Protein AF-A0A924DGT9-F1 (afdb_monomer_lite)

Sequence (105 aa):
MWLLIFLVVLVVGILLVREFFGFWLPFAVATNLVSKGKKEPAIRLFRKIMEGSPLLSATVQGEARYRLSWLMMEKGNYEDAVTLLREMLKRRQSKATESNVRQRL

Foldseek 3Di:
DVVVVVVVVVVVVVVVVCLCVLQVVLQVVLVVCVVVVVLVVSLVSLVCSLPPDPPPDLVRPLVSLQVNLVSCVVVVNNVSSVVSNVVNVVVVVVVVVVVVVVVVD

Radius of gyration: 17.66 Å; chains: 1; bounding box: 40×40×48 Å

Secondary structure (DSSP, 8-state):
-HHHHHHHHHHHHHHHHHHIIIIIHHHHHHHHHHHTT-HHHHHHHHHHHHHS-TTS-HHHHHHHHHHHHHHHHHTT-HHHHHHHHHHHHHHHHHHHHHHHHHTT-

Structure (mmCIF, N/CA/C/O backbone):
data_AF-A0A924DGT9-F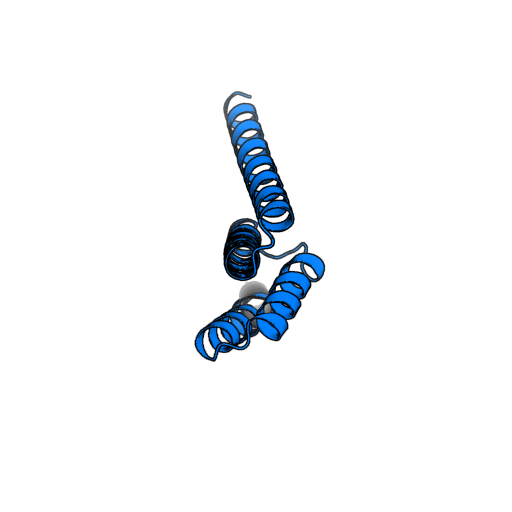1
#
_entry.id   AF-A0A924DGT9-F1
#
loop_
_atom_site.group_PDB
_atom_site.id
_atom_site.type_symbol
_atom_site.label_atom_id
_atom_site.label_alt_id
_atom_site.label_comp_id
_atom_site.label_asym_id
_atom_site.label_entity_id
_atom_site.label_seq_id
_atom_site.pdbx_PDB_ins_code
_atom_site.Cartn_x
_atom_site.Cartn_y
_atom_site.Cartn_z
_atom_site.occupancy
_atom_site.B_iso_or_equiv
_atom_site.auth_seq_id
_atom_site.auth_comp_id
_atom_site.auth_asym_id
_atom_site.auth_atom_id
_atom_site.pdbx_PDB_model_num
ATOM 1 N N . MET A 1 1 ? 26.279 3.775 -32.486 1.00 73.12 1 MET A N 1
ATOM 2 C CA . MET A 1 1 ? 25.007 4.520 -32.327 1.00 73.12 1 MET A CA 1
ATOM 3 C C . MET A 1 1 ? 23.811 3.584 -32.117 1.00 73.12 1 MET A C 1
ATOM 5 O O . MET A 1 1 ? 23.187 3.675 -31.073 1.00 73.12 1 MET A O 1
ATOM 9 N N . TRP A 1 2 ? 23.547 2.618 -33.006 1.00 84.50 2 TRP A N 1
ATOM 10 C CA . TRP A 1 2 ? 22.440 1.647 -32.869 1.00 84.50 2 TRP A CA 1
ATOM 11 C C . TRP A 1 2 ? 22.495 0.738 -31.629 1.00 84.50 2 TRP A C 1
ATOM 13 O O . TRP A 1 2 ? 21.476 0.507 -30.988 1.00 84.50 2 TRP A O 1
ATOM 23 N N . LEU A 1 3 ? 23.689 0.282 -31.244 1.00 85.81 3 LEU A N 1
ATOM 24 C CA . LEU A 1 3 ? 23.900 -0.586 -30.075 1.00 85.81 3 LEU A CA 1
ATOM 25 C C . L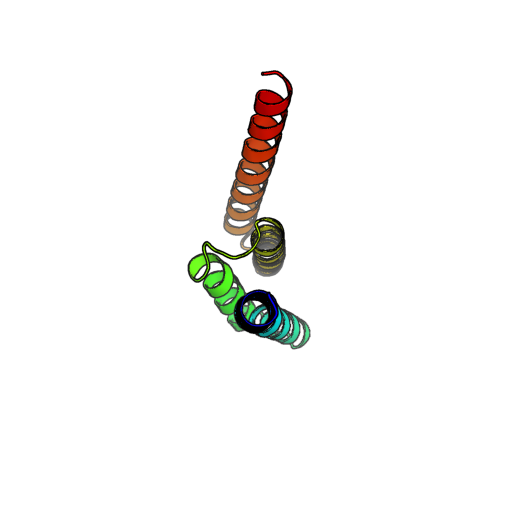EU A 1 3 ? 23.492 0.082 -28.746 1.00 85.81 3 LEU A C 1
ATOM 27 O O . LEU A 1 3 ? 22.942 -0.566 -27.864 1.00 85.81 3 LEU A O 1
ATOM 31 N N . LEU A 1 4 ? 23.695 1.400 -28.639 1.00 86.00 4 LEU A N 1
ATOM 32 C CA . LEU A 1 4 ? 23.279 2.209 -27.488 1.00 86.00 4 LEU A CA 1
ATOM 33 C C . LEU A 1 4 ? 21.755 2.358 -27.419 1.00 86.00 4 LEU A C 1
ATOM 35 O O . LEU A 1 4 ? 21.179 2.209 -26.349 1.00 86.00 4 LEU A O 1
ATOM 39 N N . ILE A 1 5 ? 21.099 2.591 -28.560 1.00 87.12 5 ILE A N 1
ATOM 40 C CA . ILE A 1 5 ? 19.632 2.685 -28.642 1.00 87.12 5 ILE A CA 1
ATOM 41 C C . ILE A 1 5 ? 18.998 1.355 -28.228 1.00 87.12 5 ILE A C 1
ATOM 43 O O . ILE A 1 5 ? 18.072 1.338 -27.422 1.00 87.1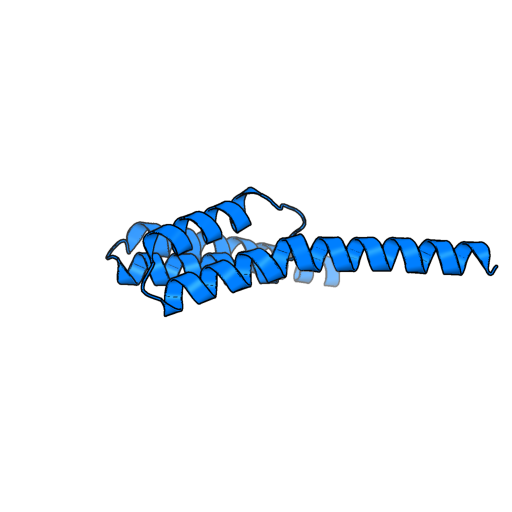2 5 ILE A O 1
ATOM 47 N N . PHE A 1 6 ? 19.537 0.237 -28.718 1.00 91.19 6 PHE A N 1
ATOM 48 C CA . PHE A 1 6 ? 19.038 -1.095 -28.379 1.00 91.19 6 PHE A CA 1
ATOM 49 C C . PHE A 1 6 ? 19.175 -1.397 -26.881 1.00 91.19 6 PHE A C 1
ATOM 51 O O . PHE A 1 6 ? 18.247 -1.910 -26.261 1.00 91.19 6 PHE A O 1
ATOM 58 N N . LEU A 1 7 ? 20.306 -1.014 -26.283 1.00 90.44 7 LEU A N 1
ATOM 59 C CA . LEU A 1 7 ? 20.555 -1.188 -24.854 1.00 90.44 7 LEU A CA 1
ATOM 60 C C . LEU A 1 7 ? 19.625 -0.316 -23.997 1.00 90.44 7 LEU A C 1
ATOM 62 O O . LEU A 1 7 ? 19.085 -0.797 -23.004 1.00 90.44 7 LEU A O 1
ATOM 66 N N . VAL A 1 8 ? 19.369 0.931 -24.403 1.00 89.44 8 VAL A N 1
ATOM 67 C CA . VAL A 1 8 ? 18.410 1.814 -23.719 1.00 89.44 8 VAL A CA 1
ATOM 68 C C . VAL A 1 8 ? 16.991 1.252 -23.800 1.00 89.44 8 VAL A C 1
ATOM 70 O O . VAL A 1 8 ? 16.315 1.175 -22.778 1.00 89.44 8 VAL A O 1
ATOM 73 N N . VAL A 1 9 ? 16.547 0.802 -24.976 1.00 90.75 9 VAL A N 1
ATOM 74 C CA . VAL A 1 9 ? 15.213 0.201 -25.149 1.00 90.75 9 VAL A CA 1
ATOM 75 C C . VAL A 1 9 ? 15.068 -1.071 -24.313 1.00 90.75 9 VAL A C 1
ATOM 77 O O . VAL A 1 9 ? 14.036 -1.263 -23.674 1.00 90.75 9 VAL A O 1
ATOM 80 N N . LEU A 1 10 ? 16.105 -1.907 -24.253 1.00 92.38 10 LEU A N 1
ATOM 81 C CA . LEU A 1 10 ? 16.112 -3.115 -23.430 1.00 92.38 10 LEU A CA 1
ATOM 82 C C . LEU A 1 10 ? 15.991 -2.781 -21.936 1.00 92.38 10 LEU A C 1
ATOM 84 O O . LEU A 1 10 ? 15.160 -3.361 -21.240 1.00 92.38 10 LEU A O 1
ATOM 88 N N . VAL A 1 11 ? 16.769 -1.814 -21.447 1.00 89.75 11 VAL A N 1
ATOM 89 C CA . VAL A 1 11 ? 16.714 -1.376 -20.044 1.00 89.75 11 VAL A CA 1
ATOM 90 C C . VAL A 1 11 ? 15.355 -0.760 -19.712 1.00 89.75 11 VAL A C 1
ATOM 92 O O . VAL A 1 11 ? 14.770 -1.103 -18.685 1.00 89.75 11 VAL A O 1
ATOM 95 N N . VAL A 1 12 ? 14.811 0.092 -20.584 1.00 86.38 12 VAL A N 1
ATOM 96 C CA . VAL A 1 12 ? 13.473 0.675 -20.406 1.00 86.38 12 VAL A CA 1
ATOM 97 C C . VAL A 1 12 ? 12.403 -0.416 -20.412 1.00 86.38 12 VAL A C 1
ATOM 99 O O . VAL A 1 12 ? 11.540 -0.416 -19.541 1.00 86.38 12 VAL A O 1
ATOM 102 N N . GLY A 1 13 ? 12.487 -1.391 -21.317 1.00 85.56 13 GLY A N 1
ATOM 103 C CA . GLY A 1 13 ? 11.577 -2.536 -21.351 1.00 85.56 13 GLY A CA 1
ATOM 104 C C . GLY A 1 13 ? 11.618 -3.355 -20.059 1.00 85.56 13 GLY A C 1
ATOM 105 O O . GLY A 1 13 ? 10.573 -3.653 -19.485 1.00 85.56 13 GLY A O 1
ATOM 106 N N . ILE A 1 14 ? 12.813 -3.652 -19.543 1.00 85.25 14 ILE A N 1
ATOM 107 C CA . ILE A 1 14 ? 12.990 -4.364 -18.268 1.00 85.25 14 ILE A CA 1
ATOM 108 C C . ILE A 1 14 ? 12.418 -3.549 -17.101 1.00 85.25 14 ILE A C 1
ATOM 110 O O . ILE A 1 14 ? 11.755 -4.113 -16.230 1.00 85.25 14 ILE A O 1
ATOM 114 N N . LEU A 1 15 ? 12.630 -2.231 -17.082 1.00 79.06 15 LEU A N 1
ATOM 115 C CA . LEU A 1 15 ? 12.065 -1.347 -16.061 1.00 79.06 15 LEU A CA 1
ATOM 116 C C . LEU A 1 15 ? 10.536 -1.318 -16.119 1.00 79.06 15 LEU A C 1
ATOM 118 O O . LEU A 1 15 ? 9.905 -1.452 -15.074 1.00 79.06 15 LEU A O 1
ATOM 122 N N . LEU A 1 16 ? 9.951 -1.233 -17.316 1.00 78.81 16 LEU A N 1
ATOM 123 C CA . LEU A 1 16 ? 8.501 -1.261 -17.514 1.00 78.81 16 LEU A CA 1
ATOM 124 C C . LEU A 1 16 ? 7.895 -2.591 -17.063 1.00 78.81 16 LEU A C 1
ATOM 126 O O . LEU A 1 16 ? 6.895 -2.592 -16.351 1.00 78.81 16 LEU A O 1
ATOM 130 N N . VAL A 1 17 ? 8.513 -3.723 -17.413 1.00 79.88 17 VAL A N 1
ATOM 131 C CA . VAL A 1 17 ? 8.070 -5.049 -16.954 1.00 79.88 17 VAL A CA 1
ATOM 132 C C . VAL A 1 17 ? 8.185 -5.147 -15.434 1.00 79.88 17 VAL A C 1
ATOM 134 O O . VAL A 1 17 ? 7.248 -5.585 -14.767 1.00 79.88 17 VAL A O 1
ATOM 137 N N . ARG A 1 18 ? 9.298 -4.689 -14.856 1.00 72.62 18 ARG A N 1
ATOM 138 C CA . ARG A 1 18 ? 9.493 -4.693 -13.403 1.00 72.62 18 ARG A CA 1
ATOM 139 C C . ARG A 1 18 ? 8.446 -3.843 -12.689 1.00 72.62 18 ARG A C 1
ATOM 141 O O . ARG A 1 18 ? 7.927 -4.263 -11.660 1.00 72.62 18 ARG A O 1
ATOM 148 N N . GLU A 1 19 ? 8.136 -2.666 -13.217 1.00 68.62 19 GLU A N 1
ATOM 149 C CA . GLU A 1 19 ? 7.144 -1.761 -12.641 1.00 68.62 19 GLU A CA 1
ATOM 150 C C . GLU A 1 19 ? 5.729 -2.322 -12.809 1.00 68.62 19 GLU A C 1
ATOM 152 O O . GLU A 1 19 ? 4.965 -2.356 -11.849 1.00 68.62 19 GLU A O 1
ATOM 157 N N . PHE A 1 20 ? 5.410 -2.898 -13.967 1.00 71.94 20 PHE A N 1
ATOM 158 C CA . PHE A 1 20 ? 4.138 -3.573 -14.213 1.00 71.94 20 PHE A CA 1
ATOM 159 C C . PHE A 1 20 ? 3.892 -4.739 -13.241 1.00 71.94 20 PHE A C 1
ATOM 161 O O . PHE A 1 20 ? 2.848 -4.799 -12.587 1.00 71.94 20 PHE A O 1
ATOM 168 N N . PHE A 1 21 ? 4.865 -5.639 -13.077 1.00 72.75 21 PHE A N 1
ATOM 169 C CA . PHE A 1 21 ? 4.736 -6.779 -12.163 1.00 72.75 21 PHE A CA 1
ATOM 170 C C . PHE A 1 21 ? 4.870 -6.389 -10.684 1.00 72.75 21 PHE A C 1
ATOM 172 O O . PHE A 1 21 ? 4.235 -7.010 -9.833 1.00 72.75 21 PHE A O 1
ATOM 179 N N . GLY A 1 22 ? 5.659 -5.361 -10.366 1.00 68.00 22 GLY A N 1
ATOM 180 C CA . GLY A 1 22 ? 5.865 -4.885 -8.995 1.00 68.00 22 GLY A CA 1
ATOM 181 C C . GLY A 1 22 ? 4.710 -4.040 -8.448 1.00 68.00 22 GLY A C 1
ATOM 182 O O . GLY A 1 22 ? 4.416 -4.107 -7.256 1.00 68.00 22 GLY A O 1
ATOM 183 N N . PHE A 1 23 ? 4.037 -3.266 -9.303 1.00 71.62 23 PHE A N 1
ATOM 184 C CA . PHE A 1 23 ? 2.922 -2.394 -8.922 1.00 71.62 23 PHE A CA 1
ATOM 185 C C . PHE A 1 23 ? 1.570 -2.962 -9.344 1.00 71.62 23 PHE A C 1
ATOM 187 O O . PHE A 1 23 ? 0.721 -3.239 -8.495 1.00 71.62 23 PHE A O 1
ATOM 194 N N . TRP A 1 24 ? 1.348 -3.071 -10.654 1.00 73.69 24 TRP A N 1
ATOM 195 C CA . TRP A 1 24 ? 0.003 -3.191 -11.210 1.00 73.69 24 TRP A CA 1
ATOM 196 C C . TRP A 1 24 ? -0.627 -4.527 -10.835 1.00 73.69 24 TRP A C 1
ATOM 198 O O . TRP A 1 24 ? -1.771 -4.567 -10.390 1.00 73.69 24 TRP A O 1
ATOM 208 N N . LEU A 1 25 ? 0.155 -5.604 -10.916 1.00 81.38 25 LEU A N 1
ATOM 209 C CA . LEU A 1 25 ? -0.311 -6.952 -10.616 1.00 81.38 25 LEU A CA 1
ATOM 210 C C . LEU A 1 25 ? -0.783 -7.118 -9.152 1.00 81.38 25 LEU A C 1
ATOM 212 O O . LEU A 1 25 ? -1.954 -7.446 -8.946 1.00 81.38 25 LEU A O 1
ATOM 216 N N . PRO A 1 26 ? 0.042 -6.874 -8.111 1.00 81.50 26 PRO A N 1
ATOM 217 C CA . PRO A 1 26 ? -0.403 -7.047 -6.728 1.00 81.50 26 PRO A CA 1
ATOM 218 C C . PRO A 1 26 ? -1.478 -6.031 -6.328 1.00 81.50 26 PRO A C 1
ATOM 220 O O . PRO A 1 26 ? -2.381 -6.378 -5.567 1.00 81.50 26 PRO A O 1
ATOM 223 N N . PHE A 1 27 ? -1.433 -4.804 -6.858 1.00 83.06 27 PHE A N 1
ATOM 224 C CA . PHE A 1 27 ? -2.462 -3.801 -6.594 1.00 83.06 27 PHE A CA 1
ATOM 225 C C . PHE A 1 27 ? -3.821 -4.206 -7.185 1.00 83.06 27 PHE A C 1
ATOM 227 O O . PHE A 1 27 ? -4.829 -4.150 -6.483 1.00 83.06 27 PHE A O 1
ATOM 234 N N . ALA A 1 28 ? -3.853 -4.684 -8.434 1.00 85.88 28 ALA A N 1
ATOM 235 C CA . ALA A 1 28 ? -5.068 -5.174 -9.084 1.00 85.88 28 ALA A CA 1
ATOM 236 C C . ALA A 1 28 ? -5.639 -6.421 -8.391 1.00 85.88 28 ALA A C 1
ATOM 238 O O . ALA A 1 28 ? -6.853 -6.563 -8.241 1.00 85.88 28 ALA A O 1
ATOM 239 N N . VAL A 1 29 ? -4.775 -7.323 -7.914 1.00 88.31 29 VAL A N 1
ATOM 240 C CA . VAL A 1 29 ? -5.214 -8.475 -7.114 1.00 88.31 29 VAL A CA 1
ATOM 241 C C . VAL A 1 29 ? -5.811 -8.010 -5.783 1.00 88.31 29 VAL A C 1
ATOM 243 O O . VAL A 1 29 ? -6.864 -8.509 -5.382 1.00 88.31 29 VAL A O 1
ATOM 246 N N . ALA A 1 30 ? -5.192 -7.035 -5.112 1.00 87.38 30 ALA A N 1
ATOM 247 C CA . ALA A 1 30 ? -5.694 -6.503 -3.849 1.00 87.38 30 ALA A CA 1
ATOM 248 C C . ALA A 1 30 ? -7.068 -5.843 -4.019 1.00 87.38 30 ALA A C 1
ATOM 250 O O . ALA A 1 30 ? -7.980 -6.129 -3.245 1.00 87.38 30 ALA A O 1
ATOM 251 N N . THR A 1 31 ? -7.262 -5.030 -5.059 1.00 86.06 31 THR A N 1
ATOM 252 C CA . THR A 1 31 ? -8.562 -4.405 -5.344 1.00 86.06 31 THR A CA 1
ATOM 253 C C . THR A 1 31 ? -9.630 -5.429 -5.733 1.00 86.06 31 THR A C 1
ATOM 255 O O . THR A 1 31 ? -10.772 -5.308 -5.292 1.00 86.06 31 THR A O 1
ATOM 258 N N . ASN A 1 32 ? -9.271 -6.485 -6.468 1.00 91.94 32 ASN A N 1
ATOM 259 C CA . ASN A 1 32 ? -10.186 -7.592 -6.769 1.00 91.94 32 ASN A CA 1
ATOM 260 C C . ASN A 1 32 ? -10.601 -8.366 -5.504 1.00 91.94 32 ASN A C 1
ATOM 262 O O . ASN A 1 32 ? -11.742 -8.803 -5.373 1.00 91.94 32 ASN A O 1
ATOM 266 N N . LEU A 1 33 ? -9.688 -8.531 -4.543 1.00 89.25 33 LEU A N 1
ATOM 267 C CA . LEU A 1 33 ? -10.017 -9.145 -3.256 1.00 89.25 33 LEU A CA 1
ATOM 268 C C . LEU A 1 33 ? -11.012 -8.289 -2.466 1.00 89.25 33 LEU A C 1
ATOM 270 O O . LEU A 1 33 ? -11.953 -8.843 -1.898 1.00 89.25 33 LEU A O 1
ATOM 274 N N . VAL A 1 34 ? -10.853 -6.961 -2.487 1.00 87.62 34 VAL A N 1
ATOM 275 C CA . VAL A 1 34 ? -11.819 -6.032 -1.877 1.00 87.62 34 VAL A CA 1
ATOM 276 C C . VAL A 1 34 ? -13.197 -6.172 -2.519 1.00 87.62 34 VAL A C 1
ATOM 278 O O . VAL A 1 34 ? -14.176 -6.329 -1.794 1.00 87.62 34 VAL A O 1
ATOM 281 N N . SER A 1 35 ? -13.290 -6.191 -3.854 1.00 88.00 35 SER A N 1
ATOM 282 C CA . SER A 1 35 ? -14.587 -6.312 -4.539 1.00 88.00 35 SER A CA 1
ATOM 283 C C . SER A 1 35 ? -15.277 -7.657 -4.291 1.00 88.00 35 SER A C 1
ATOM 285 O O . SER A 1 35 ? -16.501 -7.732 -4.284 1.00 88.00 35 SER A O 1
ATOM 287 N N . LYS A 1 36 ? -14.506 -8.711 -4.008 1.00 89.12 36 LYS A N 1
ATOM 288 C CA . LYS A 1 36 ? -15.013 -10.026 -3.584 1.00 89.12 36 LYS A CA 1
ATOM 289 C C . LYS A 1 36 ? -15.363 -10.109 -2.092 1.00 89.12 36 LYS A C 1
ATOM 291 O O . LYS A 1 36 ? -15.638 -11.202 -1.602 1.00 89.12 36 LYS A O 1
ATOM 296 N N . GLY A 1 37 ? -15.280 -9.003 -1.351 1.00 87.31 37 GLY A N 1
ATOM 297 C CA . GLY A 1 37 ? -15.524 -8.961 0.095 1.00 87.31 37 GLY A CA 1
ATOM 298 C C . GLY A 1 37 ? -14.424 -9.613 0.941 1.00 87.31 37 GLY A C 1
ATOM 299 O O . GLY A 1 37 ? -14.556 -9.719 2.157 1.00 87.31 37 GLY A O 1
ATOM 300 N N . LYS A 1 38 ? -13.308 -10.032 0.332 1.00 88.88 38 LYS A N 1
ATOM 301 C CA . LYS A 1 38 ? -12.169 -10.657 1.018 1.00 88.88 38 LYS A CA 1
ATOM 302 C C . LYS A 1 38 ? -11.242 -9.580 1.594 1.00 88.88 38 LYS A C 1
ATOM 304 O O . LYS A 1 38 ? -10.112 -9.403 1.126 1.00 88.88 38 LYS A O 1
ATOM 309 N N . LYS A 1 39 ? -11.719 -8.871 2.621 1.00 85.56 39 LYS A N 1
ATOM 310 C CA . LYS A 1 39 ? -11.038 -7.709 3.222 1.00 85.56 39 LYS A CA 1
ATOM 311 C C . LYS A 1 39 ? -9.696 -8.070 3.870 1.00 85.56 39 LYS A C 1
ATOM 313 O O . LYS A 1 39 ? -8.692 -7.416 3.606 1.00 85.56 39 LYS A O 1
ATOM 318 N N . GLU A 1 40 ? -9.621 -9.152 4.640 1.00 87.62 40 GLU A N 1
ATOM 319 C CA . GLU A 1 40 ? -8.402 -9.591 5.335 1.00 87.62 40 GLU A CA 1
ATOM 320 C C . GLU A 1 40 ? -7.262 -9.972 4.371 1.00 87.62 40 GLU A C 1
ATOM 322 O O . GLU A 1 40 ? -6.133 -9.507 4.565 1.00 87.62 40 GLU A O 1
ATOM 327 N N . PRO A 1 41 ? -7.504 -10.779 3.316 1.00 88.31 41 PRO A N 1
ATOM 328 C CA . PRO A 1 41 ? -6.513 -11.006 2.268 1.00 88.31 41 PRO A CA 1
ATOM 329 C C . PRO A 1 41 ? -6.061 -9.721 1.568 1.00 88.31 41 PRO A C 1
ATOM 331 O O . PRO A 1 41 ? -4.865 -9.564 1.324 1.00 88.31 41 PRO A O 1
ATOM 334 N N . ALA A 1 42 ? -6.986 -8.797 1.281 1.00 89.38 42 ALA A N 1
ATOM 335 C CA . ALA A 1 42 ? -6.655 -7.521 0.651 1.00 89.38 42 ALA A CA 1
ATOM 336 C C . ALA A 1 42 ? -5.738 -6.668 1.541 1.00 89.38 42 ALA A C 1
ATOM 338 O O . ALA A 1 42 ? -4.714 -6.175 1.074 1.00 89.38 42 ALA A O 1
ATOM 339 N N . ILE A 1 43 ? -6.048 -6.573 2.837 1.00 88.56 43 ILE A N 1
ATOM 340 C CA . ILE A 1 43 ? -5.238 -5.873 3.844 1.00 88.56 43 ILE A CA 1
ATOM 341 C C . ILE A 1 43 ? -3.802 -6.410 3.874 1.00 88.56 43 ILE A C 1
ATOM 343 O O . ILE A 1 43 ? -2.847 -5.631 3.827 1.00 88.56 43 ILE A O 1
ATOM 347 N N . ARG A 1 44 ? -3.629 -7.739 3.921 1.00 88.75 44 ARG A N 1
ATOM 348 C CA . ARG A 1 44 ? -2.291 -8.357 3.925 1.00 88.75 44 ARG A CA 1
ATOM 349 C C . ARG A 1 44 ? -1.512 -8.031 2.655 1.00 88.75 44 ARG A C 1
ATOM 351 O O . ARG A 1 44 ? -0.313 -7.766 2.725 1.00 88.75 44 ARG A O 1
ATOM 358 N N . LEU A 1 45 ? -2.185 -8.034 1.507 1.00 87.12 45 LEU A N 1
ATOM 359 C CA . LEU A 1 45 ? -1.546 -7.747 0.230 1.00 87.12 45 LEU A CA 1
ATOM 360 C C . LEU A 1 45 ? -1.134 -6.273 0.120 1.00 87.12 45 LEU A C 1
ATOM 362 O O . LEU A 1 45 ? 0.003 -6.000 -0.254 1.00 87.12 45 LEU A O 1
ATOM 366 N N . PHE A 1 46 ? -1.990 -5.333 0.535 1.00 87.75 46 PHE A N 1
ATOM 367 C CA . PHE A 1 46 ? -1.635 -3.910 0.594 1.00 87.75 46 PHE A CA 1
ATOM 368 C C . PHE A 1 46 ? -0.462 -3.635 1.539 1.00 87.75 46 PHE A C 1
ATOM 370 O O . PHE A 1 46 ? 0.434 -2.869 1.187 1.00 87.75 46 PHE A O 1
ATOM 377 N N . ARG A 1 47 ? -0.403 -4.310 2.693 1.00 86.25 47 ARG A N 1
ATOM 378 C CA . ARG A 1 47 ? 0.746 -4.217 3.605 1.00 86.25 47 ARG A CA 1
ATOM 379 C C . ARG A 1 47 ? 2.037 -4.705 2.944 1.00 86.25 47 ARG A C 1
ATOM 381 O O . ARG A 1 47 ? 3.042 -4.002 2.975 1.00 86.25 47 ARG A O 1
ATOM 388 N N . LYS A 1 48 ? 1.988 -5.845 2.249 1.00 84.31 48 LYS A N 1
ATOM 389 C CA . LYS A 1 48 ? 3.142 -6.384 1.516 1.00 84.31 48 LYS A CA 1
ATOM 390 C C . LYS A 1 48 ? 3.624 -5.447 0.400 1.00 84.31 48 LYS A C 1
ATOM 392 O O . LYS A 1 48 ? 4.827 -5.321 0.196 1.00 84.31 48 LYS A O 1
ATOM 397 N N . ILE A 1 49 ? 2.707 -4.763 -0.293 1.00 81.44 49 ILE A N 1
ATOM 398 C CA . ILE A 1 49 ? 3.043 -3.734 -1.297 1.00 81.44 49 ILE A CA 1
ATOM 399 C C . ILE A 1 49 ? 3.804 -2.568 -0.644 1.00 81.44 49 ILE A C 1
ATOM 401 O O . ILE A 1 49 ? 4.752 -2.050 -1.228 1.00 81.44 49 ILE A O 1
ATOM 405 N N . MET A 1 50 ? 3.420 -2.169 0.572 1.00 78.38 50 MET A N 1
ATOM 406 C CA . MET A 1 50 ? 4.089 -1.093 1.309 1.00 78.38 50 MET A CA 1
ATOM 407 C C . MET A 1 50 ? 5.469 -1.486 1.855 1.00 78.38 50 MET A C 1
ATOM 409 O O . MET A 1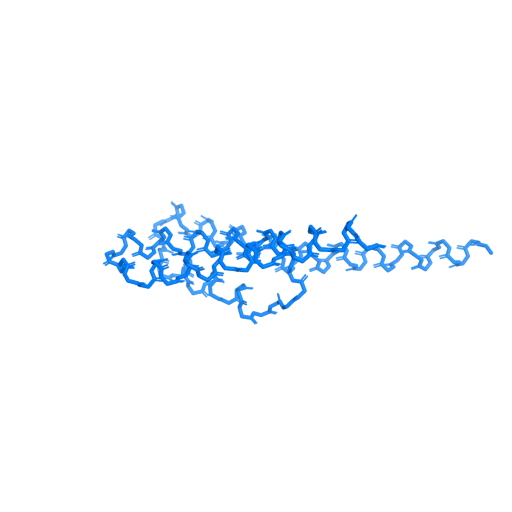 50 ? 6.357 -0.637 1.898 1.00 78.38 50 MET A O 1
ATOM 413 N N . GLU A 1 51 ? 5.651 -2.739 2.272 1.00 78.06 51 GLU A N 1
ATOM 414 C CA . GLU A 1 51 ? 6.913 -3.252 2.828 1.00 78.06 51 GLU A CA 1
ATOM 415 C C . GLU A 1 51 ? 7.937 -3.610 1.739 1.00 78.06 51 GLU A C 1
ATOM 417 O O . GLU A 1 51 ? 9.135 -3.392 1.902 1.00 78.06 51 GLU A O 1
ATOM 422 N N . GLY A 1 52 ? 7.474 -4.166 0.617 1.00 67.44 52 GLY A N 1
ATOM 423 C CA . GLY A 1 52 ? 8.331 -4.873 -0.335 1.00 67.44 52 GLY A CA 1
ATOM 424 C C . GLY A 1 52 ? 8.966 -4.030 -1.437 1.00 67.44 52 GLY A C 1
ATOM 425 O O . GLY A 1 52 ? 9.678 -4.583 -2.274 1.00 67.44 52 GLY A O 1
ATOM 426 N N . SER A 1 53 ? 8.703 -2.725 -1.528 1.00 61.22 53 SER A N 1
ATOM 427 C CA . SER A 1 53 ? 9.204 -1.952 -2.672 1.00 61.22 53 SER A CA 1
ATOM 428 C C . SER A 1 53 ? 9.498 -0.486 -2.344 1.00 61.22 53 SER A C 1
ATOM 430 O O . SER A 1 53 ? 8.668 0.390 -2.587 1.00 61.22 53 SER A O 1
ATOM 432 N N . PRO A 1 54 ? 10.729 -0.180 -1.884 1.00 56.78 54 PRO A N 1
ATOM 433 C CA . PRO A 1 54 ? 11.215 1.199 -1.759 1.00 56.78 54 PRO A CA 1
ATOM 434 C C . PRO A 1 54 ? 11.292 1.940 -3.107 1.00 56.78 54 PRO A C 1
ATOM 436 O O . PRO A 1 54 ? 11.354 3.164 -3.132 1.00 56.78 54 PRO A O 1
ATOM 439 N N . LEU A 1 55 ? 11.253 1.205 -4.223 1.00 55.75 55 LEU A N 1
ATOM 440 C CA . LEU A 1 55 ? 11.248 1.733 -5.590 1.00 55.75 55 LEU A CA 1
ATOM 441 C C . LEU A 1 55 ? 9.849 2.037 -6.138 1.00 55.75 55 LEU A C 1
ATOM 443 O O . LEU A 1 55 ? 9.742 2.589 -7.229 1.00 55.75 55 LEU A O 1
ATOM 447 N N . LEU A 1 56 ? 8.779 1.696 -5.411 1.00 64.19 56 LEU A N 1
ATOM 448 C CA . LEU A 1 56 ? 7.437 2.120 -5.801 1.00 64.19 56 LEU A CA 1
ATOM 449 C C . LEU A 1 56 ? 7.357 3.641 -5.747 1.00 64.19 56 LEU A C 1
ATOM 451 O O . LEU A 1 56 ? 7.696 4.248 -4.727 1.00 64.19 56 LEU A O 1
ATOM 455 N N . SER A 1 57 ? 6.845 4.238 -6.823 1.00 68.06 57 SER A N 1
ATOM 456 C CA . SER A 1 57 ? 6.561 5.668 -6.873 1.00 68.06 57 SER A CA 1
ATOM 457 C C . SER A 1 57 ? 5.774 6.104 -5.633 1.00 68.06 57 SER A C 1
ATOM 459 O O . SER A 1 57 ? 4.835 5.433 -5.195 1.00 68.06 57 SER A O 1
ATOM 461 N N . ALA A 1 58 ? 6.146 7.253 -5.064 1.00 70.62 58 ALA A N 1
ATOM 462 C CA . ALA A 1 58 ? 5.504 7.814 -3.875 1.00 70.62 58 ALA A CA 1
ATOM 463 C C . ALA A 1 58 ? 3.975 7.941 -4.030 1.00 70.62 58 ALA A C 1
ATOM 465 O O . ALA A 1 58 ? 3.243 7.817 -3.049 1.00 70.62 58 ALA A O 1
ATOM 466 N N . THR A 1 59 ? 3.493 8.141 -5.261 1.00 73.44 59 THR A N 1
ATOM 467 C CA . THR A 1 59 ? 2.064 8.169 -5.598 1.00 73.44 59 THR A CA 1
ATOM 468 C C . THR A 1 59 ? 1.397 6.827 -5.315 1.00 73.44 59 THR A C 1
ATOM 470 O O . THR A 1 59 ? 0.358 6.779 -4.663 1.00 73.44 59 THR A O 1
ATOM 473 N N . VAL A 1 60 ? 2.029 5.732 -5.733 1.00 73.88 60 VAL A N 1
ATOM 474 C CA . VAL A 1 60 ? 1.492 4.380 -5.571 1.00 73.88 60 VAL A CA 1
ATOM 475 C C . VAL A 1 60 ? 1.503 3.956 -4.111 1.00 73.88 60 VAL A C 1
ATOM 477 O O . VAL A 1 60 ? 0.516 3.419 -3.611 1.00 73.88 60 VAL A O 1
ATOM 480 N N . GLN A 1 61 ? 2.592 4.236 -3.394 1.00 77.38 61 GLN A N 1
ATOM 481 C CA . GLN A 1 61 ? 2.623 3.947 -1.964 1.00 77.38 61 GLN A CA 1
ATOM 482 C C . GLN A 1 61 ? 1.598 4.790 -1.187 1.00 77.3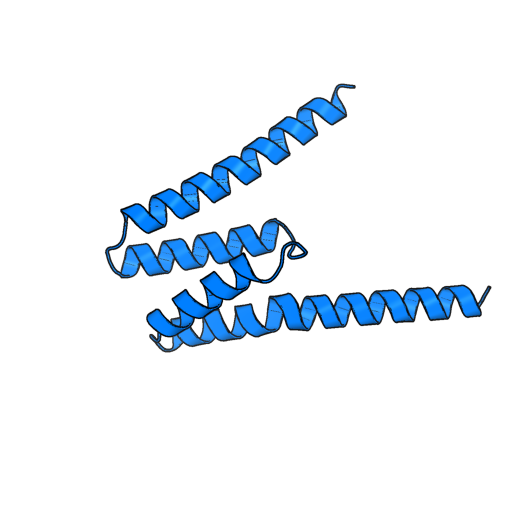8 61 GLN A C 1
ATOM 484 O O . GLN A 1 61 ? 1.135 4.368 -0.129 1.00 77.38 61 GLN A O 1
ATOM 489 N N . GLY A 1 62 ? 1.265 5.991 -1.672 1.00 81.69 62 GLY A N 1
ATOM 490 C CA . GLY A 1 62 ? 0.189 6.816 -1.123 1.00 81.69 62 GLY A CA 1
ATOM 491 C C . GLY A 1 62 ? -1.188 6.194 -1.355 1.00 81.69 62 GLY A C 1
ATOM 492 O O . GLY A 1 62 ? -1.962 6.063 -0.414 1.00 81.69 62 GLY A O 1
ATOM 493 N N . GLU A 1 63 ? -1.460 5.740 -2.577 1.00 84.06 63 GLU A N 1
ATOM 494 C CA . GLU A 1 63 ? -2.722 5.082 -2.935 1.00 84.06 63 GLU A CA 1
ATOM 495 C C . GLU A 1 63 ? -2.928 3.763 -2.169 1.00 84.06 63 GLU A C 1
ATOM 497 O O . GLU A 1 63 ? -4.009 3.504 -1.640 1.00 84.06 63 GLU A O 1
ATOM 502 N N . ALA A 1 64 ? -1.880 2.942 -2.043 1.00 85.19 64 ALA A N 1
ATOM 503 C CA . ALA A 1 64 ? -1.930 1.710 -1.257 1.00 85.19 64 ALA A CA 1
ATOM 504 C C . ALA A 1 64 ? -2.210 1.988 0.232 1.00 85.19 64 ALA A C 1
ATOM 506 O O . ALA A 1 64 ? -3.040 1.302 0.829 1.00 85.19 64 ALA A O 1
ATOM 507 N N . ARG A 1 65 ? -1.579 3.024 0.815 1.00 86.81 65 ARG A N 1
ATOM 508 C CA . ARG A 1 65 ? -1.860 3.480 2.190 1.00 86.81 65 ARG A CA 1
ATOM 509 C C . ARG A 1 65 ? -3.307 3.927 2.347 1.00 86.81 65 ARG A C 1
ATOM 511 O O . ARG A 1 65 ? -3.961 3.500 3.288 1.00 86.81 65 ARG A O 1
ATOM 518 N N . TYR A 1 66 ? -3.815 4.726 1.412 1.00 88.31 66 TYR A N 1
ATOM 519 C CA . TYR A 1 66 ? -5.195 5.206 1.440 1.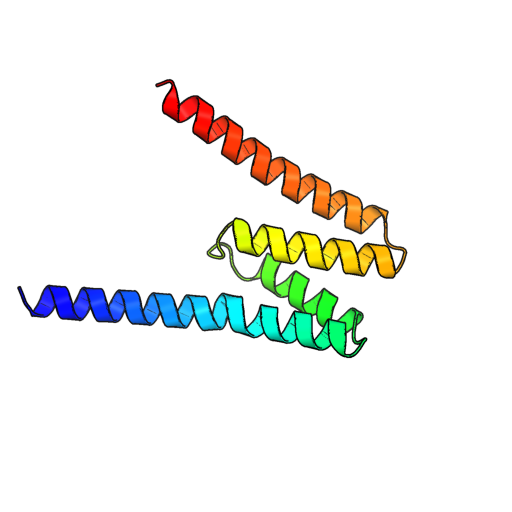00 88.31 66 TYR A CA 1
ATOM 520 C C . TYR A 1 66 ? -6.209 4.051 1.417 1.00 88.31 66 TYR A C 1
ATOM 522 O O . TYR A 1 66 ? -7.096 3.988 2.268 1.00 88.31 66 TYR A O 1
ATOM 530 N N . ARG A 1 67 ? -6.040 3.085 0.504 1.00 89.44 67 ARG A N 1
ATOM 531 C CA . ARG A 1 67 ? -6.922 1.906 0.423 1.00 89.44 67 ARG A CA 1
ATOM 532 C C . ARG A 1 67 ? -6.830 1.018 1.656 1.00 89.44 67 ARG A C 1
ATOM 534 O O . ARG A 1 67 ? -7.850 0.507 2.110 1.00 89.44 67 ARG A O 1
ATOM 541 N N . LEU A 1 68 ? -5.632 0.850 2.211 1.00 90.62 68 LEU A N 1
ATOM 542 C CA . LEU A 1 68 ? -5.442 0.118 3.458 1.00 90.62 68 LEU A CA 1
ATOM 543 C C . LEU A 1 68 ? -6.160 0.812 4.623 1.00 90.62 68 LEU A C 1
ATOM 545 O O . LEU A 1 68 ? -6.883 0.146 5.359 1.00 90.62 68 LEU A O 1
ATOM 549 N N . SER A 1 69 ? -6.016 2.132 4.758 1.00 90.56 69 SER A N 1
ATOM 550 C CA . SER A 1 69 ? -6.723 2.922 5.772 1.00 90.56 69 SER A CA 1
ATOM 551 C C . SER A 1 69 ? -8.237 2.798 5.636 1.00 90.56 69 SER A C 1
ATOM 553 O O . SER A 1 69 ? -8.908 2.579 6.637 1.00 90.56 69 SER A O 1
ATOM 555 N N . TRP A 1 70 ? -8.774 2.856 4.414 1.00 90.00 70 TRP A N 1
ATOM 556 C CA . TRP A 1 70 ? -10.206 2.665 4.173 1.00 90.00 70 TRP A CA 1
ATOM 557 C C . TRP A 1 70 ? -10.699 1.296 4.661 1.00 90.00 70 TRP A C 1
ATOM 559 O O . TRP A 1 70 ? -11.680 1.206 5.394 1.00 90.00 70 TRP A O 1
ATOM 569 N N . LEU A 1 71 ? -9.973 0.225 4.327 1.00 89.88 71 LEU A N 1
ATOM 570 C CA . LEU A 1 71 ? -10.313 -1.126 4.786 1.00 89.88 71 LEU A CA 1
ATOM 571 C C . LEU A 1 71 ? -10.223 -1.271 6.311 1.00 89.88 71 LEU A C 1
ATOM 573 O O . LEU A 1 71 ? -11.010 -2.012 6.897 1.00 89.88 71 LEU A O 1
ATOM 577 N N . MET A 1 72 ? -9.286 -0.572 6.956 1.00 88.19 72 MET A N 1
ATOM 578 C CA . MET A 1 72 ? -9.185 -0.535 8.419 1.00 88.19 72 MET A CA 1
ATOM 579 C C . MET A 1 72 ? -10.364 0.214 9.048 1.00 88.19 72 MET A C 1
ATOM 581 O O . MET A 1 72 ? -10.924 -0.270 10.028 1.00 88.19 72 MET A O 1
ATOM 585 N N . MET A 1 73 ? -10.802 1.327 8.451 1.00 88.00 73 MET A N 1
ATOM 586 C CA . MET A 1 73 ? -12.004 2.046 8.891 1.00 88.00 73 MET A CA 1
ATOM 587 C C . MET A 1 73 ? -13.255 1.172 8.781 1.00 88.00 73 MET A C 1
ATOM 589 O O . MET A 1 73 ? -14.014 1.080 9.739 1.00 88.00 73 MET A O 1
ATOM 593 N N . GLU A 1 74 ? -13.440 0.462 7.664 1.00 87.19 74 GLU A N 1
ATOM 594 C CA . GLU A 1 74 ? -14.569 -0.466 7.495 1.00 87.19 74 GLU A CA 1
ATOM 595 C C . GLU A 1 74 ? -14.563 -1.630 8.497 1.00 87.19 74 GLU A C 1
ATOM 597 O O . GLU A 1 74 ? -15.603 -2.239 8.744 1.00 87.19 74 GLU A O 1
ATOM 602 N N . LYS A 1 75 ? -13.396 -1.964 9.052 1.00 86.56 75 LYS A N 1
ATOM 603 C CA . LYS A 1 75 ? -13.237 -2.985 10.090 1.00 86.56 75 LYS A CA 1
ATOM 604 C C . LYS A 1 75 ? -13.486 -2.440 11.505 1.00 86.56 75 LYS A C 1
ATOM 606 O O . LYS A 1 75 ? -13.570 -3.222 12.446 1.00 86.56 75 LYS A O 1
ATOM 611 N N . GLY A 1 76 ? -13.603 -1.121 11.657 1.00 88.25 76 GLY A N 1
ATOM 612 C CA . GLY A 1 76 ? -13.690 -0.441 12.951 1.00 88.25 76 GLY A CA 1
ATOM 613 C C . GLY A 1 76 ? -12.330 -0.109 13.580 1.00 88.25 76 GLY A C 1
ATOM 614 O O . GLY A 1 76 ? -12.284 0.430 14.682 1.00 88.25 76 GLY A O 1
ATOM 615 N N . ASN A 1 77 ? -11.220 -0.370 12.882 1.00 88.81 77 ASN A N 1
ATOM 616 C CA . ASN A 1 77 ? -9.865 -0.038 13.333 1.00 88.81 77 ASN A CA 1
ATOM 617 C C . ASN A 1 77 ? -9.498 1.399 12.934 1.00 88.81 77 ASN A C 1
ATOM 619 O O . ASN A 1 77 ? -8.643 1.641 12.077 1.00 88.81 77 ASN A O 1
ATOM 623 N N . TYR A 1 78 ? -10.164 2.372 13.550 1.00 86.94 78 TYR A N 1
ATOM 624 C CA . TYR A 1 78 ? -9.973 3.786 13.220 1.00 86.94 78 TYR A CA 1
ATOM 625 C C . TYR A 1 78 ? -8.581 4.309 13.601 1.00 86.94 78 TYR A C 1
ATOM 627 O O . TYR A 1 78 ? -7.994 5.073 12.838 1.00 86.94 78 TYR A O 1
ATOM 635 N N . GLU A 1 79 ? -8.016 3.859 14.723 1.00 87.38 79 GLU A N 1
ATOM 636 C CA . GLU A 1 79 ? -6.691 4.296 15.198 1.00 87.38 79 GLU A CA 1
ATOM 637 C C . GLU A 1 79 ? -5.562 3.919 14.224 1.00 87.38 79 GLU A C 1
ATOM 639 O O . GLU A 1 79 ? -4.730 4.754 13.843 1.00 87.38 79 GLU A O 1
ATOM 644 N N . ASP A 1 80 ? -5.582 2.677 13.733 1.00 85.38 80 ASP A N 1
ATOM 645 C CA . ASP A 1 80 ? -4.623 2.196 12.734 1.00 85.38 80 ASP A CA 1
ATOM 646 C C . ASP A 1 80 ? -4.761 2.985 11.422 1.00 85.38 80 ASP A C 1
ATOM 648 O O . ASP A 1 80 ? -3.768 3.386 10.804 1.00 85.38 80 ASP A O 1
ATOM 652 N N . ALA A 1 81 ? -6.003 3.253 11.004 1.00 88.69 81 ALA A N 1
ATOM 653 C CA . ALA A 1 81 ? -6.293 4.008 9.791 1.00 88.69 81 ALA A CA 1
ATOM 654 C C . ALA A 1 81 ? -5.777 5.453 9.871 1.00 88.69 81 ALA A C 1
ATOM 656 O O . ALA A 1 81 ? -5.154 5.935 8.918 1.00 88.69 81 ALA A O 1
ATOM 657 N N . VAL A 1 82 ? -6.002 6.125 11.006 1.00 88.62 82 VAL A N 1
ATOM 658 C CA . VAL A 1 82 ? -5.539 7.496 11.268 1.00 88.62 82 VAL A CA 1
ATOM 659 C C . VAL A 1 82 ? -4.018 7.561 11.263 1.00 88.62 82 VAL A C 1
ATOM 661 O O . VAL A 1 82 ? -3.449 8.476 10.664 1.00 88.62 82 VAL A O 1
ATOM 664 N N . THR A 1 83 ? -3.350 6.582 11.872 1.00 88.44 83 THR A N 1
ATOM 665 C CA . THR A 1 83 ? -1.884 6.512 11.892 1.00 88.44 83 THR A CA 1
ATOM 666 C C . THR A 1 83 ? -1.322 6.419 10.472 1.00 88.44 83 THR A C 1
ATOM 668 O O . THR A 1 83 ? -0.482 7.234 10.081 1.00 88.44 83 THR A O 1
ATOM 671 N N . LEU A 1 84 ? -1.866 5.515 9.652 1.00 84.94 84 LEU A N 1
ATOM 672 C CA . LEU A 1 84 ? -1.477 5.350 8.248 1.00 84.94 84 LEU A CA 1
ATOM 673 C C . LEU A 1 84 ? -1.695 6.624 7.409 1.00 84.94 84 LEU A C 1
ATOM 675 O O . LEU A 1 84 ? -0.832 6.996 6.604 1.00 84.94 84 LEU A O 1
ATOM 679 N N . LEU A 1 85 ? -2.818 7.322 7.608 1.00 85.12 85 LEU A N 1
ATOM 680 C CA . LEU A 1 85 ? -3.118 8.575 6.905 1.00 85.12 85 LEU A CA 1
ATOM 681 C C . LEU A 1 85 ? -2.200 9.720 7.351 1.00 85.12 85 LEU A C 1
ATOM 683 O O . LEU A 1 85 ? -1.718 10.485 6.511 1.00 85.12 85 LEU A O 1
ATOM 687 N N . ARG A 1 86 ? -1.899 9.826 8.650 1.00 86.44 86 ARG A N 1
ATOM 688 C CA . ARG A 1 86 ? -0.955 10.825 9.178 1.00 86.44 86 ARG A CA 1
ATOM 689 C C . ARG A 1 86 ? 0.442 10.632 8.604 1.00 86.44 86 ARG A C 1
ATOM 691 O O . ARG A 1 86 ? 1.061 11.605 8.171 1.00 86.44 86 ARG A O 1
ATOM 698 N N . GLU A 1 87 ? 0.928 9.396 8.539 1.00 83.50 87 GLU A N 1
ATOM 699 C CA . GLU A 1 87 ? 2.222 9.101 7.920 1.00 83.50 87 GLU A CA 1
ATOM 700 C C . GLU A 1 87 ? 2.252 9.459 6.432 1.00 83.50 87 GLU A C 1
ATOM 702 O O . GLU A 1 87 ? 3.230 10.041 5.947 1.00 83.50 87 GLU A O 1
ATOM 707 N N . MET A 1 88 ? 1.178 9.144 5.702 1.00 82.38 88 MET A N 1
ATOM 708 C CA . MET A 1 88 ? 1.037 9.506 4.293 1.00 82.38 88 MET A CA 1
ATOM 709 C C . MET A 1 88 ? 1.109 11.029 4.099 1.00 82.38 88 MET A C 1
ATOM 711 O O . MET A 1 88 ? 1.854 11.504 3.234 1.00 82.38 88 MET A O 1
ATOM 715 N N . LEU A 1 89 ? 0.374 11.796 4.910 1.00 82.00 89 LEU A N 1
ATOM 716 C CA . LEU A 1 89 ? 0.359 13.259 4.851 1.00 82.00 89 LEU A CA 1
ATOM 717 C C . LEU A 1 89 ? 1.724 13.857 5.196 1.00 82.00 89 LEU A C 1
ATOM 719 O O . LEU A 1 89 ? 2.207 14.714 4.455 1.00 82.00 89 LEU A O 1
ATOM 723 N N . LYS A 1 90 ? 2.388 13.361 6.247 1.00 82.00 90 LYS A N 1
ATOM 724 C CA . LYS A 1 90 ? 3.726 13.822 6.651 1.00 82.00 90 LYS A CA 1
ATOM 725 C C . LYS A 1 90 ? 4.748 13.646 5.526 1.00 82.00 90 LYS A C 1
ATOM 727 O O . LYS A 1 90 ? 5.515 14.563 5.238 1.00 82.00 90 LYS A O 1
ATOM 732 N N . ARG A 1 91 ? 4.725 12.500 4.834 1.00 74.44 91 ARG A N 1
ATOM 733 C CA . ARG A 1 91 ? 5.613 12.234 3.687 1.00 74.44 91 ARG A CA 1
ATOM 734 C C . ARG A 1 91 ? 5.323 13.152 2.496 1.00 74.44 91 ARG A C 1
ATOM 736 O O . ARG A 1 91 ? 6.261 13.634 1.865 1.00 74.44 91 ARG A O 1
ATOM 743 N N . ARG A 1 92 ? 4.047 13.421 2.194 1.00 72.94 92 ARG A N 1
ATOM 744 C CA . ARG A 1 92 ? 3.659 14.363 1.125 1.00 72.94 92 ARG A CA 1
ATOM 745 C C . ARG A 1 92 ? 4.087 15.794 1.443 1.00 72.94 92 ARG A C 1
ATOM 747 O O . ARG A 1 92 ? 4.657 16.450 0.578 1.00 72.94 92 ARG A O 1
ATOM 754 N N . GLN A 1 93 ? 3.831 16.254 2.668 1.00 72.38 93 GLN A N 1
ATOM 755 C CA . GLN A 1 93 ? 4.175 17.605 3.110 1.00 72.38 93 GLN A CA 1
ATOM 756 C C . GLN A 1 93 ? 5.685 17.822 3.130 1.00 72.38 93 GLN A C 1
ATOM 758 O O . GLN A 1 93 ? 6.133 18.801 2.553 1.00 72.38 93 GLN A O 1
ATOM 763 N N . SER A 1 94 ? 6.459 16.880 3.683 1.00 67.56 94 SER A N 1
ATOM 764 C CA . SER A 1 94 ? 7.929 16.939 3.673 1.00 67.56 94 SER A CA 1
ATOM 765 C C . SER A 1 94 ? 8.491 17.084 2.259 1.00 67.56 94 SER A C 1
ATOM 767 O O . SER A 1 94 ? 9.405 17.868 2.033 1.00 67.56 94 SER A O 1
ATOM 769 N N . LYS A 1 95 ? 7.927 16.354 1.290 1.00 63.22 95 LYS A N 1
ATOM 770 C CA . LYS A 1 95 ? 8.356 16.445 -0.109 1.00 63.22 95 LYS A CA 1
ATOM 771 C C . LYS A 1 95 ? 7.970 17.786 -0.746 1.00 63.22 95 LYS A C 1
ATOM 773 O O . LYS A 1 95 ? 8.727 18.326 -1.547 1.00 63.22 95 LYS A O 1
ATOM 778 N N . ALA A 1 96 ? 6.802 18.324 -0.395 1.00 61.31 96 ALA A N 1
ATOM 779 C CA . ALA A 1 96 ? 6.342 19.622 -0.882 1.00 61.31 96 ALA A CA 1
ATOM 780 C C . ALA A 1 96 ? 7.185 20.781 -0.321 1.00 61.31 96 ALA A C 1
ATOM 782 O O . ALA A 1 96 ? 7.565 21.676 -1.074 1.00 61.31 96 ALA A O 1
ATOM 783 N N . THR A 1 97 ? 7.538 20.754 0.968 1.00 61.09 97 THR A N 1
ATOM 784 C CA . THR A 1 97 ? 8.435 21.756 1.561 1.00 61.09 97 THR A CA 1
ATOM 785 C C . THR A 1 97 ? 9.850 21.656 1.005 1.00 61.09 97 THR A C 1
ATOM 787 O O . THR A 1 97 ? 10.418 22.685 0.658 1.00 61.09 97 THR A O 1
ATOM 790 N N . GLU A 1 98 ? 10.401 20.454 0.833 1.00 59.22 98 GLU A N 1
ATOM 791 C CA . GLU A 1 98 ? 11.728 20.268 0.227 1.00 59.22 98 GLU A CA 1
ATOM 792 C C . GLU A 1 98 ? 11.784 20.779 -1.226 1.00 59.22 98 GLU A C 1
ATOM 794 O O . GLU A 1 98 ? 12.750 21.432 -1.623 1.00 59.22 98 GLU A O 1
ATOM 799 N N . SER A 1 99 ? 10.713 20.573 -2.003 1.00 57.78 99 SER A N 1
ATOM 800 C CA . SER A 1 99 ? 10.574 21.134 -3.355 1.00 57.78 99 SER A CA 1
ATOM 801 C C . SER A 1 99 ? 10.553 22.666 -3.350 1.00 57.78 99 SER A C 1
ATOM 803 O O . SER A 1 99 ? 11.228 23.293 -4.164 1.00 57.78 99 SER A O 1
ATOM 805 N N . ASN A 1 100 ? 9.811 23.273 -2.421 1.00 58.59 100 ASN A N 1
ATOM 806 C CA . ASN A 1 100 ? 9.717 24.731 -2.303 1.00 58.59 100 ASN A CA 1
ATOM 807 C C . ASN A 1 100 ? 11.035 25.373 -1.848 1.00 58.59 100 ASN A C 1
ATOM 809 O O . ASN A 1 100 ? 11.332 26.498 -2.238 1.00 58.59 100 ASN A O 1
ATOM 813 N N . VAL A 1 101 ? 11.829 24.670 -1.035 1.00 59.19 101 VAL A N 1
ATOM 814 C CA . VAL A 1 101 ? 13.157 25.135 -0.607 1.00 59.19 101 VAL A CA 1
ATOM 815 C C . VAL A 1 101 ? 14.165 25.036 -1.756 1.00 59.19 101 VAL A C 1
ATOM 817 O O . VAL A 1 101 ? 14.908 25.984 -1.980 1.00 59.19 101 VAL A O 1
ATOM 820 N N . ARG A 1 102 ? 14.149 23.950 -2.543 1.00 56.56 102 ARG A N 1
ATOM 821 C CA . ARG A 1 102 ? 15.026 23.797 -3.721 1.00 56.56 102 ARG A CA 1
ATOM 822 C C . ARG A 1 102 ? 14.745 24.785 -4.852 1.00 56.56 102 ARG A C 1
ATOM 824 O O . ARG A 1 102 ? 15.658 25.085 -5.599 1.00 56.56 102 ARG A O 1
ATOM 831 N N . GLN A 1 103 ? 13.510 25.260 -5.006 1.00 58.97 103 GLN A N 1
ATOM 832 C CA . GLN A 1 103 ? 13.169 26.257 -6.033 1.00 58.97 103 GLN A CA 1
ATOM 833 C C . GLN A 1 103 ? 13.579 27.692 -5.667 1.00 58.97 103 GLN A C 1
ATOM 835 O O . GLN A 1 103 ? 13.492 28.578 -6.511 1.00 58.97 103 GLN A O 1
ATOM 840 N N . ARG A 1 104 ? 13.964 27.937 -4.409 1.00 51.53 104 ARG A N 1
ATOM 841 C CA . ARG A 1 104 ? 14.346 29.263 -3.899 1.00 51.53 104 ARG A CA 1
ATOM 842 C C . ARG A 1 104 ? 15.860 29.454 -3.750 1.00 51.53 104 ARG A C 1
ATOM 844 O O . ARG A 1 104 ? 16.270 30.545 -3.365 1.00 51.53 104 ARG A O 1
ATOM 851 N N . LEU A 1 105 ? 16.646 28.410 -4.009 1.00 49.22 105 LEU A N 1
ATOM 852 C CA . LEU A 1 105 ? 18.111 28.420 -4.070 1.00 49.22 105 LEU A CA 1
ATOM 853 C C . LEU A 1 105 ? 18.549 28.384 -5.534 1.00 49.22 105 LEU A C 1
ATOM 855 O O . LEU A 1 105 ? 19.561 29.045 -5.842 1.00 49.22 105 LEU A O 1
#

pLDDT: mean 79.9, std 10.89, range [49.22, 92.38]